Protein AF-A0A5B9W780-F1 (afdb_monomer_lite)

Radius of gyration: 33.97 Å; chains: 1; bounding box: 74×43×101 Å

Sequence (147 aa):
MIEPGDPLESELREFRPAATSPALRRGVADRLAIRRRRLRRVALAGGLAAAAGMIAAILVLAPRSGPVGGRIPGVAGPDGSAPAPAPDGDAMPSLRAYRRALARSAGDLDALLARHAGLGLGRGRDIVRVRDLRRPVGDGQILPGEP

pLDDT: mean 71.7, std 17.88, range [36.16, 96.75]

Foldseek 3Di:
DDPPDDPVVVVVVVVDDPDDDPVVVVVVVVVVVVVVVVVVVVCVVVVVVVVVVVVVVCVVPPPCPDPPDDDDDDDDDDDDCDDDPPPPPPDDDPPVRLVVQVVVHPVSNVVVVVVVVVVPVPDDPPPPPPPDPPDDDDDDDDDDDDD

Structure (mmCIF, N/CA/C/O backbone):
data_AF-A0A5B9W780-F1
#
_entry.id   AF-A0A5B9W780-F1
#
loop_
_atom_site.group_PDB
_atom_site.id
_atom_site.type_symbol
_atom_site.label_atom_id
_atom_site.label_alt_id
_atom_site.label_comp_id
_atom_site.label_asym_id
_atom_site.label_entity_id
_atom_site.label_seq_id
_atom_site.pdbx_PDB_ins_code
_atom_site.Cartn_x
_atom_site.Cartn_y
_atom_site.Cartn_z
_atom_site.occupancy
_atom_site.B_iso_or_equiv
_atom_site.auth_seq_id
_atom_site.auth_comp_id
_atom_site.auth_asym_id
_atom_site.auth_atom_id
_atom_site.pdbx_PDB_model_num
ATOM 1 N N . MET A 1 1 ? -48.323 -2.167 13.128 1.00 41.06 1 MET A N 1
ATOM 2 C CA . MET A 1 1 ? -48.024 -3.371 13.928 1.00 41.06 1 MET A CA 1
ATOM 3 C C . MET A 1 1 ? -46.582 -3.256 14.365 1.00 41.06 1 MET A C 1
ATOM 5 O O . MET A 1 1 ? -45.720 -3.182 13.506 1.00 41.06 1 MET A O 1
ATOM 9 N N . ILE A 1 2 ? -46.356 -3.090 15.664 1.00 54.84 2 ILE A N 1
ATOM 10 C CA . ILE A 1 2 ? -45.027 -3.000 16.274 1.00 54.84 2 ILE A CA 1
ATOM 11 C C . ILE A 1 2 ? -44.692 -4.435 16.676 1.00 54.84 2 ILE A C 1
ATOM 13 O O . ILE A 1 2 ? -45.435 -5.016 17.465 1.00 54.84 2 ILE A O 1
ATOM 17 N N . GLU A 1 3 ? -43.672 -5.035 16.065 1.00 69.06 3 GLU A N 1
ATOM 18 C CA . GLU A 1 3 ? -43.200 -6.361 16.467 1.00 69.06 3 GLU A CA 1
ATOM 19 C C . GLU A 1 3 ? -42.729 -6.296 17.929 1.00 69.06 3 GLU A C 1
ATOM 21 O O . GLU A 1 3 ? -42.008 -5.359 18.292 1.00 69.06 3 GLU A O 1
ATOM 26 N N . PRO A 1 4 ? -43.167 -7.227 18.797 1.00 70.88 4 PRO A N 1
ATOM 27 C CA . PRO A 1 4 ? -42.641 -7.317 20.150 1.00 70.88 4 PRO A CA 1
ATOM 28 C C . PRO A 1 4 ? -41.137 -7.579 20.041 1.00 70.88 4 PRO A C 1
ATOM 30 O O . PRO A 1 4 ? -40.728 -8.563 19.431 1.00 70.88 4 PRO A O 1
ATOM 33 N N . GLY A 1 5 ? -40.341 -6.637 20.554 1.00 72.19 5 GLY A N 1
ATOM 34 C CA . GLY A 1 5 ? -38.892 -6.616 20.378 1.00 72.19 5 GLY A CA 1
ATOM 35 C C . GLY A 1 5 ? -38.253 -7.946 20.758 1.00 72.19 5 GLY A C 1
ATOM 36 O O . GLY A 1 5 ? -38.552 -8.499 21.817 1.00 72.19 5 GLY A O 1
ATOM 37 N N . ASP A 1 6 ? -37.394 -8.440 19.870 1.00 88.06 6 ASP A N 1
ATOM 38 C CA . ASP A 1 6 ? -36.629 -9.666 20.059 1.00 88.06 6 ASP A CA 1
ATOM 39 C C . ASP A 1 6 ? -35.833 -9.566 21.379 1.00 88.06 6 ASP A C 1
ATOM 41 O O . ASP A 1 6 ? -35.063 -8.611 21.548 1.00 88.06 6 ASP A O 1
ATOM 45 N N . PRO A 1 7 ? -36.012 -10.500 22.336 1.00 86.12 7 PRO A N 1
ATOM 46 C CA . PRO A 1 7 ? -35.281 -10.486 23.606 1.00 86.12 7 PRO A CA 1
ATOM 47 C C . PRO A 1 7 ? -33.760 -10.471 23.400 1.00 86.12 7 PRO A C 1
ATOM 49 O O . PRO A 1 7 ? -33.026 -9.858 24.182 1.00 86.12 7 PRO A O 1
ATOM 52 N N . LEU A 1 8 ? -33.283 -11.046 22.294 1.00 83.62 8 LEU A N 1
ATOM 53 C CA . LEU A 1 8 ? -31.873 -11.024 21.924 1.00 83.62 8 LEU A CA 1
ATOM 54 C C . LEU A 1 8 ? -31.375 -9.597 21.642 1.00 83.62 8 LEU A C 1
ATOM 56 O O . LEU A 1 8 ? -30.237 -9.239 21.945 1.00 83.62 8 LEU A O 1
ATOM 60 N N . GLU A 1 9 ? -32.234 -8.746 21.084 1.00 86.62 9 GLU A N 1
ATOM 61 C CA . GLU A 1 9 ? -31.890 -7.370 20.743 1.00 86.62 9 GLU A CA 1
ATOM 62 C C . GLU A 1 9 ? -31.756 -6.487 21.993 1.00 86.62 9 GLU A C 1
ATOM 64 O O . GLU A 1 9 ? -30.958 -5.546 21.997 1.00 86.62 9 GLU A O 1
ATOM 69 N N . SER A 1 10 ? -32.488 -6.793 23.073 1.00 87.19 10 SER A N 1
ATOM 70 C CA . SER A 1 10 ? -32.308 -6.114 24.362 1.00 87.19 10 SER A CA 1
ATOM 71 C C . SER A 1 10 ? -30.990 -6.476 25.036 1.00 87.19 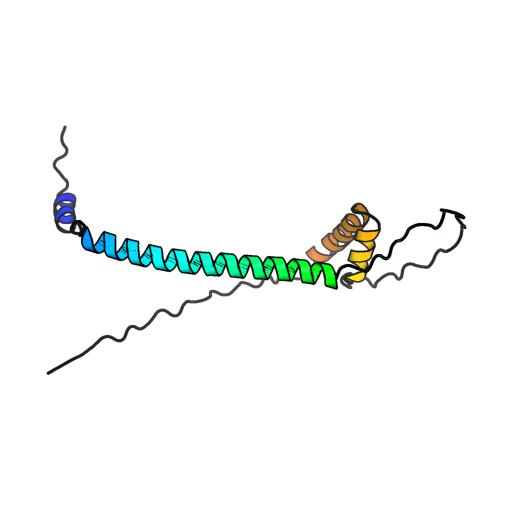10 SER A C 1
ATOM 73 O O . SER A 1 10 ? -30.288 -5.570 25.484 1.00 87.19 10 SER A O 1
ATOM 75 N N . GLU A 1 11 ? -30.603 -7.753 25.026 1.00 89.31 11 GLU A N 1
ATOM 76 C CA . GLU A 1 11 ? -29.330 -8.200 25.604 1.00 89.31 11 GLU A CA 1
ATOM 77 C C . GLU A 1 11 ? -28.136 -7.607 24.838 1.00 89.31 11 GLU A C 1
ATOM 79 O O . GLU A 1 11 ? -27.183 -7.098 25.427 1.00 89.31 11 GLU A O 1
ATOM 84 N N . LEU A 1 12 ? -28.205 -7.553 23.504 1.00 89.56 12 LEU A N 1
ATOM 85 C CA . LEU A 1 12 ? -27.137 -6.977 22.676 1.00 89.56 12 LEU A CA 1
ATOM 86 C C . LEU A 1 12 ? -26.966 -5.461 22.854 1.00 89.56 12 LEU A C 1
ATOM 88 O O . LEU A 1 12 ? -25.875 -4.931 22.618 1.00 89.56 12 LEU A O 1
ATOM 92 N N . ARG A 1 13 ? -28.013 -4.742 23.274 1.00 86.62 13 ARG A N 1
ATOM 93 C CA . ARG A 1 13 ? -27.916 -3.302 23.562 1.00 86.62 13 ARG A CA 1
ATOM 94 C C . ARG A 1 13 ? -27.102 -3.018 24.820 1.00 86.62 13 ARG A C 1
ATOM 96 O O . ARG A 1 13 ? -26.476 -1.960 24.872 1.00 86.62 13 ARG A O 1
ATOM 103 N N . GLU A 1 14 ? -27.045 -3.945 25.773 1.00 90.94 14 GLU A N 1
ATOM 104 C CA . GLU A 1 14 ? -26.207 -3.811 26.971 1.00 90.94 14 GLU A CA 1
ATOM 105 C C . GLU A 1 14 ? -24.715 -3.925 26.642 1.00 90.94 14 GLU A C 1
ATOM 107 O O . GLU A 1 14 ? -23.889 -3.232 27.232 1.00 90.94 14 GLU A O 1
ATOM 112 N N . PHE A 1 15 ? -24.364 -4.709 25.620 1.00 91.19 15 PHE A N 1
ATOM 113 C CA . PHE A 1 15 ? -22.983 -4.857 25.149 1.00 91.19 15 PHE A CA 1
ATOM 114 C C . PHE A 1 15 ? -22.540 -3.772 24.168 1.00 91.19 15 PHE A C 1
ATOM 116 O O . PHE A 1 15 ? -21.457 -3.867 23.577 1.00 91.19 15 PHE A O 1
ATOM 123 N N . ARG A 1 16 ? -23.346 -2.726 23.957 1.00 90.31 16 ARG A N 1
ATOM 124 C CA . ARG A 1 16 ? -22.975 -1.675 23.014 1.00 90.31 16 ARG A CA 1
ATOM 125 C C . ARG A 1 16 ? -21.756 -0.926 23.566 1.00 90.31 16 ARG A C 1
ATOM 127 O O . ARG A 1 16 ? -21.828 -0.365 24.660 1.00 90.31 16 ARG A O 1
ATOM 134 N N . PRO A 1 17 ? -20.632 -0.886 22.833 1.00 89.38 17 PRO A N 1
ATOM 135 C CA . PRO A 1 17 ? -19.438 -0.211 23.312 1.00 89.38 17 PRO A CA 1
ATOM 136 C C . PRO A 1 17 ? -19.750 1.258 23.601 1.00 89.38 17 PRO A C 1
ATOM 138 O O . PRO A 1 17 ? -20.404 1.938 22.804 1.00 89.38 17 PRO A O 1
ATOM 141 N N . ALA A 1 18 ? -19.276 1.739 24.752 1.00 89.62 18 ALA A N 1
ATOM 142 C CA . ALA A 1 18 ? -19.477 3.117 25.171 1.00 89.62 18 ALA A CA 1
ATOM 143 C C . ALA A 1 18 ? -18.981 4.094 24.094 1.00 89.62 18 ALA A C 1
ATOM 145 O O . ALA A 1 18 ? -17.961 3.865 23.432 1.00 89.62 18 ALA A O 1
ATOM 146 N N . ALA A 1 19 ? -19.701 5.207 23.930 1.00 89.25 19 ALA A N 1
ATOM 147 C CA . ALA A 1 19 ? -19.307 6.254 22.999 1.00 89.25 19 ALA A CA 1
ATOM 148 C C . ALA A 1 19 ? -17.868 6.705 23.296 1.00 89.25 19 ALA A C 1
ATOM 150 O O . ALA A 1 19 ? -17.511 7.038 24.427 1.00 89.25 19 ALA A O 1
ATOM 151 N N . THR A 1 20 ? -17.018 6.692 22.270 1.00 92.69 20 THR A N 1
ATOM 152 C CA . THR A 1 20 ? -15.590 6.967 22.429 1.00 92.69 20 THR A CA 1
ATOM 153 C C . THR A 1 20 ? -15.369 8.415 22.864 1.00 92.69 20 THR A C 1
ATOM 155 O O . THR A 1 20 ? -15.917 9.337 22.254 1.00 92.69 20 THR A O 1
ATOM 158 N N . SER A 1 21 ? -14.533 8.637 23.883 1.00 96.38 21 SER A N 1
ATOM 159 C CA . SER A 1 21 ? -14.317 9.983 24.418 1.00 96.38 21 SER A CA 1
ATOM 160 C C . SER A 1 21 ? -13.720 10.934 23.361 1.00 96.38 21 SER A C 1
ATOM 162 O O . SER A 1 21 ? -12.870 10.534 22.551 1.00 96.38 21 SER A O 1
ATOM 164 N N . PRO A 1 22 ? -14.121 12.220 23.349 1.00 94.75 22 PRO A N 1
ATOM 165 C CA . PRO A 1 22 ? -13.611 13.187 22.378 1.00 94.75 22 PRO A CA 1
ATOM 166 C C . PRO A 1 22 ? -12.098 13.406 22.514 1.00 94.75 22 PRO A C 1
ATOM 168 O O . PRO A 1 22 ? -11.422 13.652 21.515 1.00 94.75 22 PRO A O 1
ATOM 171 N N . ALA A 1 23 ? -11.548 13.265 23.723 1.00 94.38 23 ALA A N 1
ATOM 172 C CA . ALA A 1 23 ? -10.112 13.350 23.972 1.00 94.38 23 ALA A CA 1
ATOM 173 C C . ALA A 1 23 ? -9.338 12.214 23.280 1.00 94.38 23 ALA A C 1
ATOM 175 O O . ALA A 1 23 ? -8.330 12.474 22.621 1.00 94.38 23 ALA A O 1
ATOM 176 N N . LEU A 1 24 ? -9.842 10.975 23.347 1.00 95.38 24 LEU A N 1
ATOM 177 C CA . LEU A 1 24 ? -9.221 9.831 22.676 1.00 95.38 24 LEU A CA 1
ATOM 178 C C . LEU A 1 24 ? -9.243 10.009 21.154 1.00 95.38 24 LEU A C 1
ATOM 180 O O . LEU A 1 24 ? -8.230 9.799 20.485 1.00 95.38 24 LEU A O 1
ATOM 184 N N . ARG A 1 25 ? -10.374 10.470 20.604 1.00 96.00 25 ARG A N 1
ATOM 185 C CA . ARG A 1 25 ? -10.500 10.759 19.168 1.00 96.00 25 ARG A CA 1
ATOM 186 C C . ARG A 1 25 ? -9.475 11.793 18.700 1.00 96.00 25 ARG A C 1
ATOM 188 O O . ARG A 1 25 ? -8.845 11.578 17.667 1.00 96.00 25 ARG A O 1
ATOM 195 N N . ARG A 1 26 ? -9.278 12.878 19.460 1.00 96.12 26 ARG A N 1
ATOM 196 C CA . ARG A 1 26 ? -8.259 13.901 19.156 1.00 96.12 26 ARG A CA 1
ATOM 197 C C . ARG A 1 26 ? -6.847 13.321 19.220 1.00 96.12 26 ARG A C 1
ATOM 199 O O . ARG A 1 26 ? -6.099 13.464 18.261 1.00 96.12 26 ARG A O 1
ATOM 206 N N . GLY A 1 27 ? -6.522 12.565 20.269 1.00 96.69 27 GLY A N 1
ATOM 207 C CA . GLY A 1 27 ? -5.204 11.938 20.404 1.00 96.69 27 GLY A CA 1
ATOM 208 C C . GLY A 1 27 ? -4.869 10.969 19.263 1.00 96.69 27 GLY A C 1
ATOM 209 O O . GLY A 1 27 ? -3.744 10.959 18.760 1.00 96.69 27 GLY A O 1
ATOM 210 N N . VAL A 1 28 ? -5.843 10.177 18.802 1.00 96.75 28 VAL A N 1
ATOM 211 C CA . VAL A 1 28 ? -5.664 9.289 17.641 1.00 96.75 28 VAL A CA 1
ATOM 212 C C . VAL A 1 28 ? -5.492 10.094 16.352 1.00 96.75 28 VAL A C 1
ATOM 214 O O . VAL A 1 28 ? -4.600 9.784 15.558 1.00 96.75 28 VAL A O 1
ATOM 217 N N . ALA A 1 29 ? -6.295 11.141 16.149 1.00 96.06 29 ALA A N 1
ATOM 218 C CA . ALA A 1 29 ? -6.191 12.007 14.978 1.00 96.06 29 ALA A CA 1
ATOM 219 C C . ALA A 1 29 ? -4.809 12.675 14.880 1.00 96.06 29 ALA A C 1
ATOM 221 O O . ALA A 1 29 ? -4.189 12.639 13.814 1.00 96.06 29 ALA A O 1
ATOM 222 N N . ASP A 1 30 ? -4.279 13.188 15.992 1.00 96.69 30 ASP A N 1
ATOM 223 C CA . ASP A 1 30 ? -2.959 13.822 16.041 1.00 96.69 30 ASP A CA 1
AT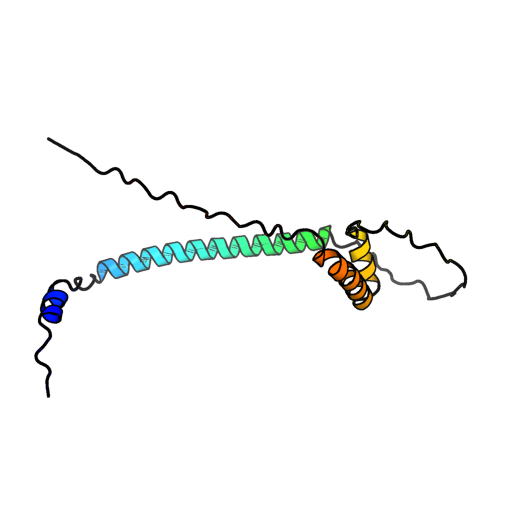OM 224 C C . ASP A 1 30 ? -1.835 12.828 15.727 1.00 96.69 30 ASP A C 1
ATOM 226 O O . ASP A 1 30 ? -0.951 13.100 14.905 1.00 96.69 30 ASP A O 1
ATOM 230 N N . ARG A 1 31 ? -1.902 11.618 16.299 1.00 94.12 31 ARG A N 1
ATOM 231 C CA . ARG A 1 31 ? -0.938 10.545 16.003 1.00 94.12 31 ARG A CA 1
ATOM 232 C C . ARG A 1 31 ? -0.963 10.155 14.523 1.00 94.12 31 ARG A C 1
ATOM 234 O O . ARG A 1 31 ? 0.094 10.004 13.901 1.00 94.12 31 ARG A O 1
ATOM 241 N N . LEU A 1 32 ? -2.151 10.031 13.931 1.00 95.25 32 LEU A N 1
ATOM 242 C CA . LEU A 1 32 ? -2.304 9.732 12.506 1.00 95.25 32 LEU A CA 1
ATOM 243 C C . LEU A 1 32 ? -1.796 10.875 11.620 1.00 95.25 32 LEU A C 1
ATOM 245 O O . LEU A 1 32 ? -1.155 10.611 10.601 1.00 95.25 32 LEU A O 1
ATOM 249 N N . ALA A 1 33 ? -2.010 12.132 12.011 1.00 94.06 33 ALA A N 1
ATOM 250 C CA . ALA A 1 33 ? -1.526 13.294 11.273 1.00 94.06 33 ALA A CA 1
ATOM 251 C C . ALA A 1 33 ? 0.010 13.318 11.191 1.00 94.06 33 ALA A C 1
ATOM 253 O O . ALA A 1 33 ? 0.568 13.517 10.106 1.00 94.06 33 ALA A O 1
ATOM 254 N N . ILE A 1 34 ? 0.704 13.044 12.301 1.00 94.06 34 ILE A N 1
ATOM 255 C CA . ILE A 1 34 ? 2.174 12.972 12.344 1.00 94.06 34 ILE A CA 1
ATOM 256 C C . ILE A 1 34 ? 2.688 11.834 11.455 1.00 94.06 34 ILE A C 1
ATOM 258 O O . ILE A 1 34 ? 3.579 12.046 10.624 1.00 94.06 34 ILE A O 1
ATOM 262 N N . ARG A 1 35 ? 2.100 10.635 11.567 1.00 92.38 35 ARG A N 1
ATOM 263 C CA . ARG A 1 35 ? 2.486 9.474 10.748 1.00 92.38 35 ARG A CA 1
ATOM 264 C C . ARG A 1 35 ? 2.270 9.741 9.259 1.00 92.38 35 ARG A C 1
ATOM 266 O O . ARG A 1 35 ? 3.163 9.479 8.455 1.00 92.38 35 ARG A O 1
ATOM 273 N N . ARG A 1 36 ? 1.130 10.327 8.887 1.00 93.69 36 ARG A N 1
ATOM 274 C CA . ARG A 1 36 ? 0.799 10.673 7.497 1.00 93.69 36 ARG A CA 1
ATOM 275 C C . ARG A 1 36 ? 1.771 11.697 6.915 1.00 93.69 36 ARG A C 1
ATOM 277 O O . ARG A 1 36 ? 2.172 11.557 5.762 1.00 93.69 36 ARG A O 1
ATOM 284 N N . ARG A 1 37 ? 2.196 12.698 7.696 1.00 91.44 37 ARG A N 1
ATOM 285 C CA . ARG A 1 37 ? 3.222 13.668 7.270 1.00 91.44 37 ARG A CA 1
ATOM 286 C C . ARG A 1 37 ? 4.569 12.994 7.000 1.00 91.44 37 ARG A C 1
ATOM 288 O O . ARG A 1 37 ? 5.188 13.296 5.984 1.00 91.44 37 ARG A O 1
ATOM 295 N N . ARG A 1 38 ? 5.002 12.062 7.857 1.00 92.38 38 ARG A N 1
ATOM 296 C CA . ARG A 1 38 ? 6.243 11.295 7.639 1.00 92.38 38 ARG A CA 1
ATOM 297 C C . ARG A 1 38 ? 6.159 10.428 6.385 1.00 92.38 38 ARG A C 1
ATOM 299 O O . ARG A 1 38 ? 7.041 10.520 5.540 1.00 92.38 38 ARG A O 1
ATOM 306 N N . LEU A 1 39 ? 5.073 9.671 6.223 1.00 92.69 39 LEU A N 1
ATOM 307 C CA . LEU A 1 39 ? 4.855 8.835 5.037 1.00 92.69 39 LEU A CA 1
ATOM 308 C C . LEU A 1 39 ? 4.834 9.659 3.747 1.00 92.69 39 LEU A C 1
ATOM 310 O O . LEU A 1 39 ? 5.448 9.258 2.768 1.00 92.69 39 LEU A O 1
ATOM 314 N N . ARG A 1 40 ? 4.205 10.841 3.755 1.00 93.75 40 ARG A N 1
ATOM 315 C CA . ARG A 1 40 ? 4.238 11.765 2.611 1.00 93.75 40 ARG A CA 1
ATOM 316 C C . ARG A 1 40 ? 5.656 12.203 2.253 1.00 93.75 40 ARG A C 1
ATOM 318 O O . ARG A 1 40 ? 5.999 12.194 1.079 1.00 93.75 40 ARG A O 1
ATOM 325 N N . ARG A 1 41 ? 6.482 12.565 3.240 1.00 93.00 41 ARG A N 1
ATOM 326 C CA . ARG A 1 41 ? 7.883 12.949 2.993 1.00 93.00 41 ARG A CA 1
ATOM 327 C C . ARG A 1 41 ? 8.691 11.792 2.409 1.00 93.00 41 ARG A C 1
ATOM 329 O O . ARG A 1 41 ? 9.417 12.001 1.447 1.00 93.00 41 ARG A O 1
ATOM 336 N N . VAL A 1 42 ? 8.521 10.586 2.950 1.00 92.12 42 VAL A N 1
ATOM 337 C CA . VAL A 1 42 ? 9.191 9.380 2.440 1.00 92.12 42 VAL A CA 1
ATOM 338 C C . VAL A 1 42 ? 8.733 9.056 1.019 1.00 92.12 42 VAL A C 1
ATOM 340 O O . VAL A 1 42 ? 9.571 8.799 0.165 1.00 92.12 42 VAL A O 1
ATOM 343 N N . ALA A 1 43 ? 7.431 9.129 0.736 1.00 89.12 43 ALA A N 1
ATOM 344 C CA . ALA A 1 43 ? 6.894 8.888 -0.600 1.00 89.12 43 ALA A CA 1
ATOM 345 C C . ALA A 1 43 ? 7.412 9.908 -1.627 1.00 89.12 43 ALA A C 1
ATOM 347 O O . ALA A 1 43 ? 7.786 9.521 -2.729 1.00 89.12 43 ALA A O 1
ATOM 348 N N . LEU A 1 44 ? 7.489 11.193 -1.261 1.00 91.81 44 LEU A N 1
ATOM 349 C CA . LEU A 1 44 ? 8.048 12.233 -2.130 1.00 91.81 44 LEU A CA 1
ATOM 350 C C .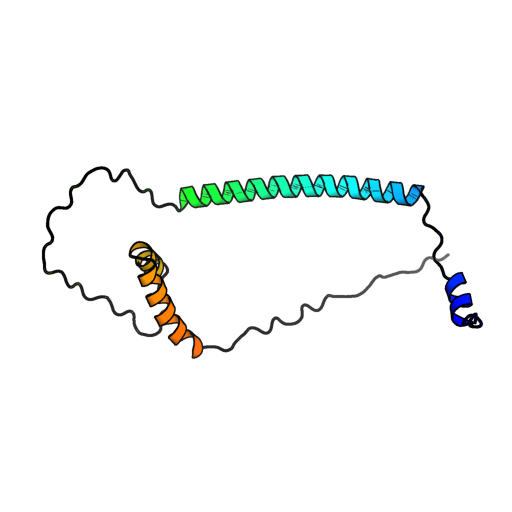 LEU A 1 44 ? 9.546 12.026 -2.379 1.00 91.81 44 LEU A C 1
ATOM 352 O O . LEU A 1 44 ? 9.985 12.101 -3.523 1.00 91.81 44 LEU A O 1
ATOM 356 N N . ALA A 1 45 ? 10.322 11.727 -1.334 1.00 90.75 45 ALA A N 1
ATOM 357 C CA . ALA A 1 45 ? 11.754 11.468 -1.461 1.00 90.75 45 ALA A CA 1
ATOM 358 C C . ALA A 1 45 ? 12.037 10.208 -2.297 1.00 90.75 45 ALA A C 1
ATOM 360 O O . ALA A 1 45 ? 12.875 10.236 -3.194 1.00 90.75 45 ALA A O 1
ATOM 361 N N . GLY A 1 46 ? 11.299 9.123 -2.047 1.00 89.19 46 GLY A N 1
ATOM 362 C CA . GLY A 1 46 ? 11.407 7.880 -2.809 1.00 89.19 46 GLY A CA 1
ATOM 363 C C . GLY A 1 46 ? 10.981 8.049 -4.267 1.00 89.19 46 GLY A C 1
ATOM 364 O O . GLY A 1 46 ? 11.668 7.564 -5.160 1.00 89.19 46 GLY A O 1
ATOM 365 N N . GLY A 1 47 ? 9.900 8.794 -4.521 1.00 89.88 47 GLY A N 1
ATOM 366 C CA . GLY A 1 47 ? 9.448 9.116 -5.875 1.00 89.88 47 GLY A CA 1
ATOM 367 C C . GLY A 1 47 ? 10.478 9.930 -6.661 1.00 89.88 47 GLY A C 1
ATOM 368 O O . GLY A 1 47 ? 10.771 9.598 -7.806 1.00 89.88 47 GLY A O 1
ATOM 369 N N . LEU A 1 48 ? 11.086 10.942 -6.033 1.00 89.19 48 LEU A N 1
ATOM 370 C CA . LEU A 1 48 ? 12.167 11.728 -6.637 1.00 89.19 48 LEU A CA 1
ATOM 371 C C . LEU A 1 48 ? 13.399 10.874 -6.947 1.00 89.19 48 LEU A C 1
ATOM 373 O O . LEU A 1 48 ? 13.939 10.967 -8.046 1.00 89.19 48 LEU A O 1
ATOM 377 N N . ALA A 1 49 ? 13.821 10.021 -6.011 1.00 87.12 49 ALA A N 1
ATOM 378 C CA . ALA A 1 49 ? 14.959 9.130 -6.217 1.00 87.12 49 ALA A CA 1
ATOM 379 C C . ALA A 1 49 ? 14.709 8.133 -7.360 1.00 87.12 49 ALA A C 1
ATOM 381 O O . ALA A 1 49 ? 15.591 7.918 -8.190 1.00 87.12 49 ALA A O 1
ATOM 382 N N . ALA A 1 50 ? 13.500 7.572 -7.449 1.00 85.50 50 ALA A N 1
ATOM 383 C CA . ALA A 1 50 ? 13.119 6.669 -8.531 1.00 85.50 50 ALA A CA 1
ATOM 384 C C . ALA A 1 50 ? 13.097 7.379 -9.894 1.00 85.50 50 ALA A C 1
ATOM 386 O O . ALA A 1 50 ? 13.642 6.855 -10.863 1.00 85.50 50 ALA A O 1
ATOM 387 N N . ALA A 1 51 ? 12.529 8.587 -9.966 1.00 86.06 51 ALA A N 1
ATOM 388 C CA . ALA A 1 51 ? 12.507 9.382 -11.193 1.00 86.06 51 ALA A CA 1
ATOM 389 C C . ALA A 1 51 ? 13.925 9.766 -11.647 1.00 86.06 51 ALA A C 1
ATOM 391 O O . ALA A 1 51 ? 14.275 9.576 -12.811 1.00 86.06 51 ALA A O 1
ATOM 392 N N . ALA A 1 52 ? 14.770 10.238 -10.725 1.00 87.56 52 ALA A N 1
ATOM 393 C CA . ALA A 1 52 ? 16.163 10.568 -11.017 1.00 87.56 52 ALA A CA 1
ATOM 394 C C . ALA A 1 52 ? 16.961 9.334 -11.468 1.00 87.56 52 ALA A C 1
ATOM 396 O O . ALA A 1 52 ? 17.695 9.403 -12.452 1.00 87.56 52 ALA A O 1
ATOM 397 N N . GLY A 1 53 ? 16.774 8.192 -10.800 1.00 87.25 53 GLY A N 1
ATOM 398 C CA . GLY A 1 53 ? 17.392 6.923 -11.182 1.00 87.25 53 GLY A CA 1
ATOM 399 C C . GLY A 1 53 ? 16.956 6.452 -12.569 1.00 87.25 53 GLY A C 1
ATOM 400 O O . GLY A 1 53 ? 17.793 6.015 -13.354 1.00 87.25 53 GLY A O 1
ATOM 401 N N . MET A 1 54 ? 15.674 6.603 -12.910 1.00 88.81 54 MET A N 1
ATOM 402 C CA . MET A 1 54 ? 15.156 6.270 -14.238 1.00 88.81 54 MET A CA 1
ATOM 403 C C . MET A 1 54 ? 15.764 7.167 -15.323 1.00 88.81 54 MET A C 1
ATOM 405 O O . MET A 1 54 ? 16.210 6.659 -16.348 1.00 88.81 54 MET A O 1
ATOM 409 N N . ILE A 1 55 ? 15.846 8.481 -15.091 1.00 88.94 55 ILE A N 1
ATOM 410 C CA . ILE A 1 55 ? 16.476 9.424 -16.029 1.00 88.94 55 ILE A CA 1
ATOM 411 C C . ILE A 1 55 ? 17.960 9.086 -16.212 1.00 88.94 55 ILE A C 1
ATOM 413 O O . ILE A 1 55 ? 18.434 9.004 -17.343 1.00 88.94 55 ILE A O 1
ATOM 417 N N . ALA A 1 56 ? 18.689 8.832 -15.123 1.00 86.38 56 ALA A N 1
ATOM 418 C CA . ALA A 1 56 ? 20.093 8.437 -15.186 1.00 86.38 56 ALA A CA 1
ATOM 419 C C . ALA A 1 56 ? 20.278 7.115 -15.948 1.00 86.38 56 ALA A C 1
ATOM 421 O O . ALA A 1 56 ? 21.159 7.015 -16.800 1.00 86.38 56 ALA A O 1
ATOM 422 N N . ALA A 1 57 ? 19.416 6.124 -15.708 1.00 84.44 57 ALA A N 1
ATOM 423 C CA . ALA A 1 57 ? 19.440 4.856 -16.428 1.00 84.44 57 ALA A CA 1
ATOM 424 C C . ALA A 1 57 ? 19.188 5.051 -17.928 1.00 84.44 57 ALA A C 1
ATOM 426 O O . ALA A 1 57 ? 19.912 4.477 -18.738 1.00 84.44 57 ALA A O 1
ATOM 427 N N . ILE A 1 58 ? 18.225 5.898 -18.308 1.00 85.25 58 ILE A N 1
ATOM 428 C CA . ILE A 1 58 ? 17.964 6.242 -19.712 1.00 85.25 58 ILE A CA 1
ATOM 429 C C . ILE A 1 58 ? 19.191 6.915 -20.331 1.00 85.25 58 ILE A C 1
ATOM 431 O O . ILE A 1 58 ? 19.605 6.511 -21.409 1.00 85.25 58 ILE A O 1
ATOM 435 N N . LEU A 1 59 ? 19.816 7.883 -19.659 1.00 85.38 59 LEU A N 1
ATOM 436 C CA . LEU A 1 59 ? 20.993 8.581 -20.189 1.00 85.38 59 LEU A CA 1
ATOM 437 C C . LEU A 1 59 ? 22.220 7.669 -20.342 1.00 85.38 59 LEU A C 1
ATOM 439 O O . LEU A 1 59 ? 23.003 7.858 -21.271 1.00 85.38 59 LEU A O 1
ATOM 443 N N . VAL A 1 60 ? 22.392 6.680 -19.460 1.00 83.69 60 VAL A N 1
ATOM 444 C CA . VAL A 1 60 ? 23.512 5.726 -19.521 1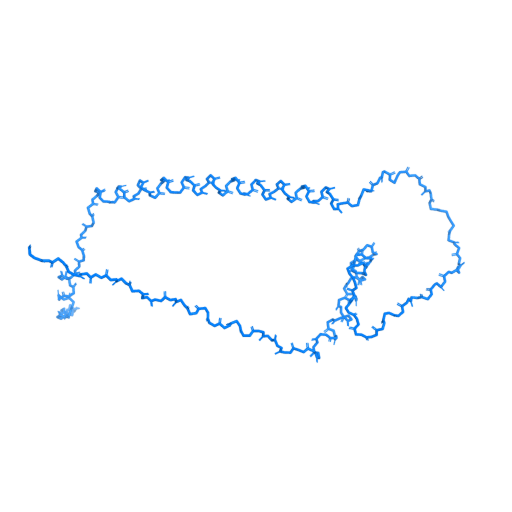.00 83.69 60 VAL A CA 1
ATOM 445 C C . VAL A 1 60 ? 23.266 4.618 -20.551 1.00 83.69 60 VAL A C 1
ATOM 447 O O . VAL A 1 60 ? 24.202 4.217 -21.241 1.00 83.69 60 VAL A O 1
ATOM 450 N N . LEU A 1 61 ? 22.033 4.112 -20.677 1.00 77.12 61 LEU A N 1
ATOM 451 C CA . LEU A 1 61 ? 21.693 3.038 -21.624 1.00 77.12 61 LEU A CA 1
ATOM 452 C C . LEU A 1 61 ? 21.288 3.540 -23.013 1.00 77.12 61 LEU A C 1
ATOM 454 O O . LEU A 1 61 ? 21.239 2.730 -23.946 1.00 77.12 61 LEU A O 1
ATOM 458 N N . ALA A 1 62 ? 20.982 4.829 -23.170 1.00 73.44 62 ALA A N 1
ATOM 459 C CA . ALA A 1 62 ? 20.693 5.397 -24.474 1.00 73.44 62 ALA A CA 1
ATOM 460 C C . ALA A 1 62 ? 21.948 5.272 -25.351 1.00 73.44 62 ALA A C 1
ATOM 462 O O . ALA A 1 62 ? 23.014 5.777 -24.984 1.00 73.44 62 ALA A O 1
ATOM 463 N N . PRO A 1 63 ? 21.862 4.601 -26.515 1.00 62.88 63 PRO A N 1
ATOM 464 C CA . PRO A 1 63 ? 22.958 4.607 -27.465 1.00 62.88 63 PRO A CA 1
ATOM 465 C C . PRO A 1 63 ? 23.228 6.065 -27.827 1.00 62.88 63 PRO A C 1
ATOM 467 O O . PRO A 1 63 ? 22.310 6.768 -28.256 1.00 62.88 63 PRO A O 1
ATOM 470 N N . ARG A 1 64 ? 24.474 6.517 -27.615 1.00 61.22 64 ARG A N 1
ATOM 471 C CA . ARG A 1 64 ? 24.963 7.836 -28.035 1.00 61.22 64 ARG A CA 1
ATOM 472 C C . ARG A 1 64 ? 24.784 7.953 -29.543 1.00 61.22 64 ARG A C 1
ATOM 474 O O . ARG A 1 64 ? 25.675 7.633 -30.322 1.00 61.22 64 ARG A O 1
ATOM 481 N N . SER A 1 65 ? 23.596 8.368 -29.941 1.00 52.31 65 SER A N 1
ATOM 482 C CA . SER A 1 65 ? 23.271 8.697 -31.311 1.00 52.31 65 SER A CA 1
ATOM 483 C C . SER A 1 65 ? 23.885 10.071 -31.506 1.00 52.31 65 SER A C 1
ATOM 485 O O . SER A 1 65 ? 23.290 11.085 -31.149 1.00 52.31 65 SER A O 1
ATOM 487 N N . GLY A 1 66 ? 25.150 10.087 -31.930 1.00 52.41 66 GLY A N 1
ATOM 488 C CA . GLY A 1 66 ? 25.799 11.311 -32.378 1.00 52.41 66 GLY A CA 1
ATOM 489 C C . GLY A 1 66 ? 24.956 11.983 -33.469 1.00 52.41 66 GLY A C 1
ATOM 490 O O . GLY A 1 66 ? 24.088 11.332 -34.057 1.00 52.41 66 GLY A O 1
ATOM 491 N N . PRO A 1 67 ? 25.177 13.275 -33.745 1.00 47.38 67 PRO A N 1
ATOM 492 C CA . PRO A 1 67 ? 24.426 13.990 -34.765 1.00 47.38 67 PRO A CA 1
ATOM 493 C C . PRO A 1 67 ? 24.666 13.337 -36.132 1.00 47.38 67 PRO A C 1
ATOM 495 O O . PRO A 1 67 ? 25.679 13.577 -36.785 1.00 47.38 67 PRO A O 1
ATOM 498 N N . VAL A 1 68 ? 23.732 12.493 -36.576 1.00 52.62 68 VAL A N 1
ATOM 499 C CA . VAL A 1 68 ? 23.672 11.996 -37.954 1.00 52.62 68 VAL A CA 1
ATOM 500 C C . VAL A 1 68 ? 23.020 13.093 -38.787 1.00 52.62 68 VAL A C 1
ATOM 502 O O . VAL A 1 68 ? 21.846 13.040 -39.138 1.00 52.62 68 VAL A O 1
ATOM 505 N N . GLY A 1 69 ? 23.794 14.145 -39.034 1.00 47.25 69 GLY A N 1
ATOM 506 C CA . GLY A 1 69 ? 23.462 15.225 -39.949 1.00 47.25 69 GLY A CA 1
ATOM 507 C C . GLY A 1 69 ? 24.412 15.185 -41.136 1.00 47.25 69 GLY A C 1
ATOM 508 O O . GLY A 1 69 ? 25.466 15.807 -41.093 1.00 47.25 69 GLY A O 1
ATOM 509 N N . GLY A 1 70 ? 24.027 14.453 -42.183 1.00 49.09 70 GLY A N 1
ATOM 510 C CA . GLY A 1 70 ? 24.605 14.603 -43.519 1.00 49.09 70 GLY A CA 1
ATOM 511 C C . GLY A 1 70 ? 25.406 13.411 -44.037 1.00 49.09 70 GLY A C 1
ATOM 512 O O . GLY A 1 70 ? 26.630 13.452 -44.073 1.00 49.09 70 GLY A O 1
ATOM 513 N N . ARG A 1 71 ? 24.721 12.393 -44.566 1.00 38.16 71 ARG A N 1
ATOM 514 C CA . ARG A 1 71 ? 25.180 11.699 -45.778 1.00 38.16 71 ARG A CA 1
ATOM 515 C C . ARG A 1 71 ? 23.970 11.233 -46.588 1.00 38.16 71 ARG A C 1
ATOM 517 O O . ARG A 1 71 ? 23.060 10.595 -46.076 1.00 38.16 71 ARG A O 1
ATOM 524 N N . ILE A 1 72 ? 23.983 11.683 -47.832 1.00 43.12 72 ILE A N 1
ATOM 525 C CA . ILE A 1 72 ? 22.970 11.602 -48.885 1.00 43.12 72 ILE A CA 1
ATOM 526 C C . ILE A 1 72 ? 22.637 10.128 -49.206 1.00 43.12 72 ILE A C 1
ATOM 528 O O . ILE A 1 72 ? 23.556 9.306 -49.201 1.00 43.12 72 ILE A O 1
ATOM 532 N N . PRO A 1 73 ? 21.374 9.770 -49.515 1.00 51.22 73 PRO A N 1
ATOM 533 C CA . PRO A 1 73 ? 21.026 8.439 -50.002 1.00 51.22 73 PRO A CA 1
ATOM 534 C C . PRO A 1 73 ? 21.552 8.278 -51.433 1.00 51.22 73 PRO A C 1
ATOM 536 O O . PRO A 1 73 ? 20.984 8.806 -52.386 1.00 51.22 73 PRO A O 1
ATOM 539 N N . GLY A 1 74 ? 22.674 7.579 -51.578 1.00 43.59 74 GLY A N 1
ATOM 540 C CA . GLY A 1 74 ? 23.287 7.280 -52.865 1.00 43.59 74 GLY A CA 1
ATOM 541 C C . GLY A 1 74 ? 23.676 5.811 -52.944 1.00 43.59 74 GLY A C 1
ATOM 542 O O . GLY A 1 74 ? 24.482 5.350 -52.144 1.00 43.59 74 GLY A O 1
ATOM 543 N N . VAL A 1 75 ? 23.135 5.141 -53.964 1.00 38.72 75 VAL A N 1
ATOM 544 C CA . VAL A 1 75 ? 23.486 3.802 -54.467 1.00 38.72 75 VAL A CA 1
ATOM 545 C C . VAL A 1 75 ? 22.864 2.623 -53.708 1.00 38.72 75 VAL A C 1
ATOM 547 O O . VAL A 1 75 ? 23.423 2.061 -52.770 1.00 38.72 75 VAL A O 1
ATOM 550 N N . ALA A 1 76 ? 21.705 2.193 -54.216 1.00 48.56 76 ALA A N 1
ATOM 551 C CA . ALA A 1 76 ? 21.305 0.794 -54.184 1.00 48.56 76 ALA A CA 1
ATOM 552 C C . ALA A 1 76 ? 22.267 -0.003 -55.083 1.00 48.56 76 ALA A C 1
ATOM 554 O O . ALA A 1 76 ? 22.301 0.213 -56.294 1.00 48.56 76 ALA A O 1
ATOM 555 N N . GLY A 1 77 ? 23.062 -0.891 -54.491 1.00 36.16 77 GLY A N 1
ATOM 556 C CA . GLY A 1 77 ? 23.720 -1.984 -55.206 1.00 36.16 77 GLY A CA 1
ATOM 557 C C . GLY A 1 77 ? 22.914 -3.269 -54.992 1.00 36.16 77 GLY A C 1
ATOM 558 O O . GLY A 1 77 ? 22.503 -3.512 -53.852 1.00 36.16 77 GLY A O 1
ATOM 559 N N . PRO A 1 78 ? 22.640 -4.071 -56.035 1.00 59.78 78 PRO A N 1
ATOM 560 C CA . PRO A 1 78 ? 22.141 -5.423 -55.851 1.00 59.78 78 PRO A CA 1
ATOM 561 C C . PRO A 1 78 ? 23.303 -6.318 -55.390 1.00 59.78 78 PRO A C 1
ATOM 563 O O . PRO A 1 78 ? 24.464 -6.018 -55.647 1.00 59.78 78 PRO A O 1
ATOM 566 N N . ASP A 1 79 ? 22.962 -7.418 -54.731 1.00 48.06 79 ASP A N 1
ATOM 567 C CA . ASP A 1 79 ? 23.852 -8.507 -54.314 1.00 48.06 79 ASP A CA 1
ATOM 568 C C . ASP A 1 79 ? 24.617 -8.327 -52.998 1.00 48.06 79 ASP A C 1
ATOM 570 O O . ASP A 1 79 ? 25.677 -7.720 -52.873 1.00 48.06 79 ASP A O 1
ATOM 574 N N . GLY A 1 80 ? 24.050 -8.979 -51.987 1.00 38.59 80 GLY A N 1
ATOM 575 C CA . GLY A 1 80 ? 24.636 -9.165 -50.672 1.00 38.59 80 GLY A CA 1
ATOM 576 C C . GLY A 1 80 ? 23.757 -10.052 -49.803 1.00 38.59 80 GLY A C 1
ATOM 577 O O . GLY A 1 80 ? 23.497 -9.719 -48.649 1.00 38.59 80 GLY A O 1
ATOM 578 N N . SER A 1 81 ? 23.253 -11.152 -50.370 1.00 49.44 81 SER A N 1
ATOM 579 C CA . SER A 1 81 ? 22.602 -12.247 -49.650 1.00 49.44 81 SER A CA 1
ATOM 580 C C . SER A 1 81 ? 23.593 -12.872 -48.665 1.00 49.44 81 SER A C 1
ATOM 582 O O . SER A 1 81 ? 24.203 -13.900 -48.942 1.00 49.44 81 SER A O 1
ATOM 584 N N . ALA A 1 82 ? 23.795 -12.241 -47.511 1.00 45.84 82 ALA A N 1
ATOM 585 C CA . ALA A 1 82 ? 24.432 -12.897 -46.382 1.00 45.84 82 ALA A CA 1
ATOM 586 C C . ALA A 1 82 ? 23.413 -13.896 -45.808 1.00 45.84 82 ALA A C 1
ATOM 588 O O . ALA A 1 82 ? 22.296 -13.480 -45.476 1.00 45.84 82 ALA A O 1
ATOM 589 N N . PRO A 1 83 ? 23.743 -15.197 -45.704 1.00 47.25 83 PRO A N 1
ATOM 590 C CA . PRO A 1 83 ? 22.821 -16.171 -45.150 1.00 47.25 83 PRO A CA 1
ATOM 591 C C . PRO A 1 83 ? 22.513 -15.746 -43.716 1.00 47.25 83 PRO A C 1
ATOM 593 O O . PRO A 1 83 ? 23.417 -15.532 -42.904 1.00 47.25 83 PRO A O 1
ATOM 596 N N . ALA A 1 84 ? 21.227 -15.572 -43.411 1.00 55.78 84 ALA A N 1
ATOM 597 C CA . ALA A 1 84 ? 20.796 -15.480 -42.030 1.00 55.78 84 ALA A CA 1
ATOM 598 C C . ALA A 1 84 ? 21.368 -16.713 -41.312 1.00 55.78 84 ALA A C 1
ATOM 600 O O . ALA A 1 84 ? 21.126 -17.823 -41.792 1.00 55.78 84 ALA A O 1
ATOM 601 N N . PRO A 1 85 ? 22.134 -16.571 -40.214 1.00 46.22 85 PRO A N 1
ATOM 602 C CA . PRO A 1 85 ? 22.390 -17.730 -39.383 1.00 46.22 85 PRO A CA 1
ATOM 603 C C . PRO A 1 85 ? 21.010 -18.190 -38.933 1.00 46.22 85 PRO A C 1
ATOM 605 O O . PRO A 1 85 ? 20.320 -17.448 -38.233 1.00 46.22 85 PRO A O 1
ATOM 608 N N . ALA A 1 86 ? 20.569 -19.350 -39.416 1.00 51.00 86 ALA A N 1
ATOM 609 C CA . ALA A 1 86 ? 19.473 -20.057 -38.790 1.00 51.00 86 ALA A CA 1
ATOM 610 C C . ALA A 1 86 ? 19.918 -20.258 -37.336 1.00 51.00 86 ALA A C 1
ATOM 612 O O . ALA A 1 86 ? 20.924 -20.936 -37.123 1.00 51.00 86 ALA A O 1
ATOM 613 N N . PRO A 1 87 ? 19.288 -19.611 -36.339 1.00 51.38 87 PRO A N 1
ATOM 614 C CA . PRO A 1 87 ? 19.510 -20.056 -34.986 1.00 51.38 87 PRO A CA 1
ATOM 615 C C . PRO A 1 87 ? 18.826 -21.414 -34.905 1.00 51.38 87 PRO A C 1
ATOM 617 O O . PRO A 1 87 ? 17.642 -21.534 -35.234 1.00 51.38 87 PRO A O 1
ATOM 620 N N . ASP A 1 88 ? 19.615 -22.419 -34.549 1.00 47.22 88 ASP A N 1
ATOM 621 C CA . ASP A 1 88 ? 19.163 -23.766 -34.254 1.00 47.22 88 ASP A CA 1
ATOM 622 C C . ASP A 1 88 ? 17.810 -23.721 -33.538 1.00 47.22 88 ASP A C 1
ATOM 624 O O . ASP A 1 88 ? 17.617 -22.984 -32.559 1.00 47.22 88 ASP A O 1
ATOM 628 N N . GLY A 1 89 ? 16.851 -24.460 -34.101 1.00 50.66 89 GLY A N 1
ATOM 629 C CA . GLY A 1 89 ? 15.526 -24.615 -33.522 1.00 50.66 89 GLY A CA 1
ATOM 630 C C . GLY A 1 89 ? 15.660 -24.969 -32.044 1.00 50.66 89 GLY A C 1
ATOM 631 O O . GLY A 1 89 ? 16.403 -25.884 -31.708 1.00 50.66 89 GLY A O 1
ATOM 632 N N . ASP A 1 90 ? 14.962 -24.201 -31.206 1.00 53.97 90 ASP A N 1
ATOM 633 C CA . ASP A 1 90 ? 14.861 -24.272 -29.736 1.00 53.97 90 ASP A CA 1
ATOM 634 C C . ASP A 1 90 ? 15.652 -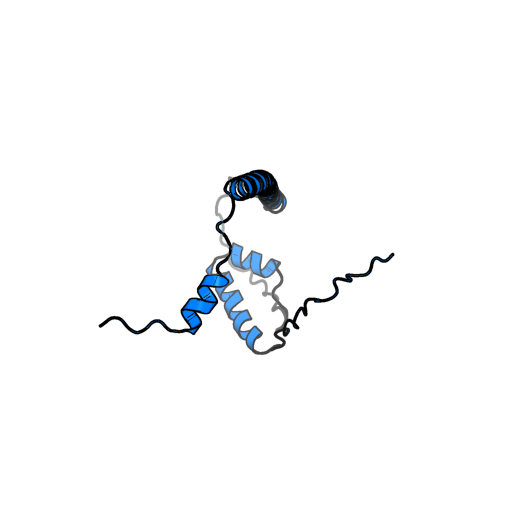23.248 -28.909 1.00 53.97 90 ASP A C 1
ATOM 636 O O . ASP A 1 90 ? 15.380 -23.118 -27.712 1.00 53.97 90 ASP A O 1
ATOM 640 N N . ALA A 1 91 ? 16.550 -22.445 -29.482 1.00 61.31 91 ALA A N 1
ATOM 641 C CA . ALA A 1 91 ? 17.213 -21.400 -28.696 1.00 61.31 91 ALA A CA 1
ATOM 642 C C . ALA A 1 91 ? 16.331 -20.144 -28.548 1.00 61.31 91 ALA A C 1
ATOM 644 O O . ALA A 1 91 ? 15.873 -19.563 -29.535 1.00 61.31 91 ALA A O 1
ATOM 645 N N . MET A 1 92 ? 16.114 -19.680 -27.306 1.00 58.47 92 MET A N 1
ATOM 646 C CA . MET A 1 92 ? 15.463 -18.387 -27.066 1.00 58.47 92 MET A CA 1
ATOM 647 C C . MET A 1 92 ? 16.211 -17.274 -27.822 1.00 58.47 92 MET A C 1
ATOM 649 O O . MET A 1 92 ? 17.442 -17.190 -27.739 1.00 58.47 92 MET A O 1
ATOM 653 N N . PRO A 1 93 ? 15.495 -16.381 -28.525 1.00 67.25 93 PRO A N 1
ATOM 654 C CA . PRO A 1 93 ? 16.118 -15.295 -29.263 1.00 67.25 93 PRO A CA 1
ATOM 655 C C . PRO A 1 93 ? 16.863 -14.392 -28.280 1.00 67.25 93 PRO A C 1
ATOM 657 O O . PRO A 1 93 ? 16.308 -13.909 -27.291 1.00 67.25 93 PRO A O 1
ATOM 660 N N . SER A 1 94 ? 18.149 -14.170 -28.553 1.00 75.81 94 SER A N 1
ATOM 661 C CA . SER A 1 94 ? 18.970 -13.283 -27.730 1.00 75.81 94 SER A CA 1
ATOM 662 C C . SER A 1 94 ? 18.372 -11.872 -27.685 1.00 75.81 94 SER A C 1
ATOM 664 O O . SER A 1 94 ? 17.738 -11.414 -28.637 1.00 75.81 94 SER A O 1
ATOM 666 N N . LEU A 1 95 ? 18.646 -11.119 -26.617 1.00 75.81 95 LEU A N 1
ATOM 667 C CA . LEU A 1 95 ? 18.205 -9.723 -26.485 1.00 75.81 95 LEU A CA 1
ATOM 668 C C . LEU A 1 95 ? 18.604 -8.856 -27.698 1.00 75.81 95 LEU A C 1
ATOM 670 O O . LEU A 1 95 ? 17.904 -7.913 -28.064 1.00 75.81 95 LEU A O 1
ATOM 674 N N . ARG A 1 96 ? 19.717 -9.193 -28.365 1.00 75.81 96 ARG A N 1
ATOM 675 C CA . ARG A 1 96 ? 20.163 -8.526 -29.596 1.00 75.81 96 ARG A CA 1
ATOM 676 C C . ARG A 1 96 ? 19.195 -8.737 -30.765 1.00 75.81 96 ARG A C 1
ATOM 678 O O . ARG A 1 96 ? 19.019 -7.814 -31.555 1.00 75.81 96 ARG A O 1
ATOM 685 N N . ALA A 1 97 ? 18.557 -9.903 -30.865 1.00 73.44 97 ALA A N 1
ATOM 686 C CA . ALA A 1 97 ? 17.580 -10.207 -31.909 1.00 73.44 97 ALA A CA 1
ATOM 687 C C . ALA A 1 97 ? 16.306 -9.364 -31.752 1.00 73.44 97 ALA A C 1
ATOM 689 O O . ALA A 1 97 ? 15.881 -8.726 -32.713 1.00 73.44 97 ALA A O 1
ATOM 690 N N . TYR A 1 98 ? 15.776 -9.250 -30.529 1.00 73.88 98 TYR A N 1
ATOM 691 C CA . TYR A 1 98 ? 14.631 -8.380 -30.240 1.00 73.88 98 TYR A CA 1
ATOM 692 C C . TYR A 1 98 ? 14.925 -6.908 -30.535 1.00 73.88 98 TYR A C 1
ATOM 694 O O . TYR A 1 98 ? 14.142 -6.245 -31.210 1.00 73.88 98 TYR A O 1
ATOM 702 N N . ARG A 1 99 ? 16.085 -6.399 -30.095 1.00 74.00 99 ARG A N 1
ATOM 703 C CA . ARG A 1 99 ? 16.485 -5.005 -30.365 1.00 74.00 99 ARG A CA 1
ATOM 704 C C . ARG A 1 99 ? 16.610 -4.727 -31.862 1.00 74.00 99 ARG A C 1
ATOM 706 O O . ARG A 1 99 ? 16.254 -3.643 -32.306 1.00 74.00 99 ARG A O 1
ATOM 713 N N . ARG A 1 100 ? 17.092 -5.701 -32.639 1.00 78.88 100 ARG A N 1
ATOM 714 C CA . ARG A 1 100 ? 17.203 -5.581 -34.096 1.00 78.88 100 ARG A CA 1
ATOM 715 C C . ARG A 1 100 ? 15.838 -5.600 -34.786 1.00 78.88 100 ARG A C 1
ATOM 717 O O . ARG A 1 100 ? 15.658 -4.827 -35.717 1.00 78.88 100 ARG A O 1
ATOM 724 N N . ALA A 1 101 ? 14.905 -6.442 -34.343 1.00 75.38 101 ALA A N 1
ATOM 725 C CA . ALA A 1 101 ? 13.541 -6.461 -34.875 1.00 75.38 101 ALA A CA 1
ATOM 726 C C . ALA A 1 101 ? 12.835 -5.123 -34.614 1.00 75.38 101 ALA A C 1
ATOM 728 O O . ALA A 1 101 ? 12.354 -4.485 -35.543 1.00 75.38 101 ALA A O 1
ATOM 729 N N . LEU A 1 102 ? 12.914 -4.636 -33.374 1.00 78.44 102 LEU A N 1
ATOM 730 C CA . LEU A 1 102 ? 12.315 -3.370 -32.951 1.00 78.44 102 LEU A CA 1
ATOM 731 C C . LEU A 1 102 ? 12.915 -2.154 -33.680 1.00 78.44 102 LEU A C 1
ATOM 733 O O . LEU A 1 102 ? 12.215 -1.183 -33.940 1.00 78.44 102 LEU A O 1
ATOM 737 N N . ALA A 1 103 ? 14.200 -2.219 -34.048 1.00 78.25 103 ALA A N 1
ATOM 738 C CA . ALA A 1 103 ? 14.864 -1.186 -34.841 1.00 78.25 103 ALA A CA 1
ATOM 739 C C . ALA A 1 103 ? 14.494 -1.208 -36.337 1.00 78.25 103 ALA A C 1
ATOM 741 O O . ALA A 1 103 ? 14.708 -0.204 -37.011 1.00 78.25 103 ALA A O 1
ATOM 742 N N . ARG A 1 104 ? 13.982 -2.327 -36.871 1.00 76.75 104 ARG A N 1
ATOM 743 C CA . ARG A 1 104 ? 13.531 -2.414 -38.270 1.00 76.75 104 ARG A CA 1
ATOM 744 C C . ARG A 1 104 ? 12.096 -1.941 -38.429 1.00 76.75 104 ARG A C 1
ATOM 746 O O . ARG A 1 104 ? 11.838 -1.079 -39.260 1.00 76.75 104 ARG A O 1
ATOM 753 N N . SER A 1 105 ? 11.171 -2.507 -37.658 1.00 80.31 105 SER A N 1
ATOM 754 C CA . SER A 1 105 ? 9.765 -2.103 -37.653 1.00 80.31 105 SER A CA 1
ATOM 755 C C . SER A 1 105 ? 9.022 -2.716 -36.463 1.00 80.31 105 SER A C 1
ATOM 757 O O . SER A 1 105 ? 9.448 -3.719 -35.890 1.00 80.31 105 SER A O 1
ATOM 759 N N . ALA A 1 106 ? 7.871 -2.140 -36.109 1.00 75.25 106 ALA A N 1
ATOM 760 C CA . ALA A 1 106 ? 6.980 -2.747 -35.120 1.00 75.25 106 ALA A CA 1
ATOM 761 C C . ALA A 1 106 ? 6.452 -4.122 -35.587 1.00 75.25 106 ALA A C 1
ATOM 763 O O . ALA A 1 106 ? 6.394 -5.056 -34.793 1.00 75.25 106 ALA A O 1
ATOM 764 N N . GLY A 1 107 ? 6.172 -4.282 -36.888 1.00 80.75 107 GLY A N 1
ATOM 765 C CA . GLY A 1 107 ? 5.671 -5.542 -37.451 1.00 80.75 107 GLY A CA 1
ATOM 766 C C . GLY A 1 107 ? 6.688 -6.690 -37.428 1.00 80.75 107 GLY A C 1
ATOM 767 O O . GLY A 1 107 ? 6.311 -7.846 -37.240 1.00 80.75 107 GLY A O 1
ATOM 768 N N . ASP A 1 108 ? 7.984 -6.392 -37.544 1.00 74.94 108 ASP A N 1
ATOM 769 C CA . ASP A 1 108 ? 9.051 -7.399 -37.449 1.00 74.94 108 ASP A CA 1
ATOM 770 C C . ASP A 1 108 ? 9.161 -7.985 -36.034 1.00 74.94 108 ASP A C 1
ATOM 772 O O . ASP A 1 108 ? 9.493 -9.162 -35.865 1.00 74.94 108 ASP A O 1
ATOM 776 N N . LEU A 1 109 ? 8.882 -7.173 -35.009 1.00 79.31 109 LEU A N 1
ATOM 777 C CA . LEU A 1 109 ? 8.828 -7.629 -33.622 1.00 79.31 109 LEU A CA 1
ATOM 778 C C . LEU A 1 109 ? 7.628 -8.552 -33.401 1.00 79.31 109 LEU A C 1
ATOM 780 O O . LEU A 1 109 ? 7.795 -9.623 -32.817 1.00 79.31 109 LEU A O 1
ATOM 784 N N . ASP A 1 110 ? 6.455 -8.170 -33.904 1.00 79.94 110 ASP A N 1
ATOM 785 C CA . ASP A 1 110 ? 5.237 -8.976 -33.794 1.00 79.94 110 ASP A CA 1
ATOM 786 C C . ASP A 1 110 ? 5.395 -10.329 -34.499 1.00 79.94 110 ASP A C 1
ATOM 788 O O . ASP A 1 110 ? 5.037 -11.368 -33.944 1.00 79.94 110 ASP A O 1
ATOM 792 N N . ALA A 1 111 ? 6.028 -10.355 -35.675 1.00 83.25 111 ALA A N 1
ATOM 793 C CA . ALA A 1 111 ? 6.340 -11.592 -36.387 1.00 83.25 111 ALA A CA 1
ATOM 794 C C . ALA A 1 111 ? 7.313 -12.496 -35.607 1.00 83.25 111 ALA A C 1
ATOM 796 O O . ALA A 1 111 ? 7.180 -13.724 -35.627 1.00 83.25 111 ALA A O 1
ATOM 797 N N . LEU A 1 112 ? 8.286 -11.908 -34.905 1.00 80.94 112 LEU A N 1
ATOM 798 C CA . LEU A 1 112 ? 9.228 -12.644 -34.062 1.00 80.94 112 LEU A CA 1
ATOM 799 C C . LEU A 1 112 ? 8.525 -13.208 -32.818 1.00 80.94 112 LEU A C 1
ATOM 801 O O . LEU A 1 112 ? 8.702 -14.381 -32.492 1.00 80.94 112 LEU A O 1
ATOM 805 N N . LEU A 1 113 ? 7.668 -12.419 -32.168 1.00 81.12 113 LEU A N 1
ATOM 806 C CA . LEU A 1 113 ? 6.865 -12.862 -31.027 1.00 81.12 113 LEU A CA 1
ATOM 807 C C . LEU A 1 113 ? 5.881 -13.970 -31.415 1.00 81.12 113 LEU A C 1
ATOM 809 O O . LEU A 1 113 ? 5.797 -14.970 -30.707 1.00 81.12 113 LEU A O 1
ATOM 813 N N . ALA A 1 114 ? 5.200 -13.855 -32.558 1.00 82.38 114 ALA A N 1
ATOM 814 C CA . ALA A 1 114 ? 4.277 -14.876 -33.055 1.00 82.38 114 ALA A CA 1
ATOM 815 C C . ALA A 1 114 ? 4.980 -16.222 -33.310 1.00 82.38 114 ALA A C 1
ATOM 817 O O . ALA A 1 114 ? 4.459 -17.276 -32.939 1.00 82.38 114 ALA A O 1
ATOM 818 N N . ARG A 1 115 ? 6.201 -16.197 -33.865 1.00 77.25 115 ARG A N 1
ATOM 819 C CA . ARG A 1 115 ? 7.024 -17.405 -34.064 1.00 77.25 115 ARG A CA 1
ATOM 820 C C . ARG A 1 115 ? 7.390 -18.089 -32.745 1.00 77.25 115 ARG A C 1
ATOM 822 O O . ARG A 1 115 ? 7.416 -19.314 -32.693 1.00 77.25 115 ARG A O 1
ATOM 829 N N . HIS A 1 116 ? 7.634 -17.328 -31.678 1.00 70.50 116 HIS A N 1
ATOM 830 C CA . HIS A 1 116 ? 7.983 -17.892 -30.369 1.00 70.50 116 HIS A CA 1
ATOM 831 C C . HIS A 1 116 ? 6.776 -18.244 -29.496 1.00 70.50 116 HIS A C 1
ATOM 833 O O . HIS A 1 116 ? 6.859 -19.183 -28.705 1.00 70.50 116 HIS A O 1
ATOM 839 N N . ALA A 1 117 ? 5.637 -17.577 -29.674 1.00 73.56 117 ALA A N 1
ATOM 840 C CA . ALA A 1 117 ? 4.388 -17.943 -29.014 1.00 73.56 117 ALA A CA 1
ATOM 841 C C . ALA A 1 117 ? 3.940 -19.365 -29.403 1.00 73.56 117 ALA A C 1
ATOM 843 O O . ALA A 1 117 ? 3.477 -20.116 -28.547 1.00 73.56 117 ALA A O 1
ATOM 844 N N . GLY A 1 118 ? 4.170 -19.770 -30.659 1.00 67.12 118 GLY A N 1
ATOM 845 C CA . GLY A 1 118 ? 3.936 -21.144 -31.117 1.00 67.12 118 GLY A CA 1
ATOM 846 C C . GLY A 1 118 ? 4.859 -22.193 -30.478 1.00 67.12 118 GLY A C 1
ATOM 847 O O . GLY A 1 118 ? 4.462 -23.345 -30.337 1.00 67.12 118 GLY A O 1
ATOM 848 N N . LEU A 1 119 ? 6.060 -21.799 -30.036 1.00 64.06 119 LEU A N 1
ATOM 849 C CA . LEU A 1 119 ? 7.047 -22.693 -29.411 1.00 64.06 119 LEU A CA 1
ATOM 850 C C . LEU A 1 119 ? 6.847 -22.846 -27.887 1.00 64.06 119 LEU A C 1
ATOM 852 O O . LEU A 1 119 ? 7.277 -23.839 -27.304 1.00 64.06 119 LEU A O 1
ATOM 856 N N . GLY A 1 120 ? 6.178 -21.891 -27.228 1.00 54.31 120 GLY A N 1
ATOM 857 C CA . GLY A 1 120 ? 5.985 -21.868 -25.770 1.00 54.31 120 GLY A CA 1
ATOM 858 C C . GLY A 1 120 ? 4.852 -22.752 -25.230 1.00 54.31 120 GLY A C 1
ATOM 859 O O . GLY A 1 120 ? 4.838 -23.063 -24.043 1.00 54.31 120 GLY A O 1
ATOM 860 N N . LEU A 1 121 ? 3.917 -23.202 -26.074 1.00 53.12 121 LEU A N 1
ATOM 861 C CA . LEU A 1 121 ? 2.781 -24.036 -25.642 1.00 53.12 121 LEU A CA 1
ATOM 862 C C . LEU A 1 121 ? 3.130 -25.527 -25.458 1.00 53.12 121 LEU A C 1
ATOM 864 O O . LEU A 1 121 ? 2.310 -26.278 -24.934 1.00 53.12 121 LEU A O 1
ATOM 868 N N . GLY A 1 122 ? 4.338 -25.954 -25.844 1.00 51.56 122 GLY A N 1
ATOM 869 C CA . GLY A 1 122 ? 4.793 -27.347 -25.732 1.00 51.56 122 GLY A CA 1
ATOM 870 C C . GLY A 1 122 ? 5.725 -27.659 -24.554 1.00 51.56 122 GLY A C 1
ATOM 871 O O . GLY A 1 122 ? 5.991 -28.830 -24.294 1.00 51.56 122 GLY A O 1
ATOM 872 N N . ARG A 1 123 ? 6.239 -26.657 -23.823 1.00 51.97 123 ARG A N 1
ATOM 873 C CA . ARG A 1 123 ? 7.287 -26.857 -22.803 1.00 51.97 123 ARG A CA 1
ATOM 874 C C . ARG A 1 123 ? 6.891 -26.220 -21.470 1.00 51.97 123 ARG A C 1
ATOM 876 O O . ARG A 1 123 ? 7.033 -25.022 -21.275 1.00 51.97 123 ARG A O 1
ATOM 883 N N . GLY A 1 124 ? 6.446 -27.059 -20.535 1.00 46.75 124 GLY A N 1
ATOM 884 C CA . GLY A 1 124 ? 6.548 -26.761 -19.105 1.00 46.75 124 GLY A 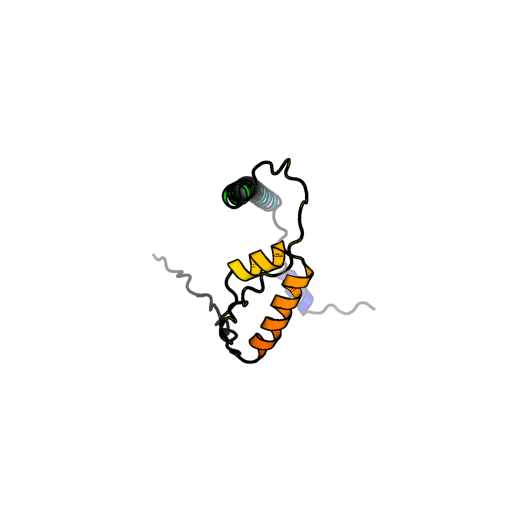CA 1
ATOM 885 C C . GLY A 1 124 ? 5.347 -26.053 -18.491 1.00 46.75 124 GLY A C 1
ATOM 886 O O . GLY A 1 124 ? 5.420 -24.899 -18.086 1.00 46.75 124 GLY A O 1
ATOM 887 N N . ARG A 1 125 ? 4.271 -26.815 -18.287 1.00 47.47 125 ARG A N 1
ATOM 888 C CA . ARG A 1 125 ? 3.210 -26.538 -17.307 1.00 47.47 125 ARG A CA 1
ATOM 889 C C . ARG A 1 125 ? 3.709 -26.646 -15.849 1.00 47.47 125 ARG A C 1
ATOM 891 O O . ARG A 1 125 ? 2.955 -27.073 -14.986 1.00 47.47 125 ARG A O 1
ATOM 898 N N . ASP A 1 126 ? 4.933 -26.215 -15.552 1.00 50.50 126 ASP A N 1
ATOM 899 C CA . ASP A 1 126 ? 5.407 -26.001 -14.180 1.00 50.50 126 ASP A CA 1
ATOM 900 C C . ASP A 1 126 ? 5.134 -24.552 -13.788 1.00 50.50 126 ASP A C 1
ATOM 902 O O . ASP A 1 126 ? 6.013 -23.728 -13.538 1.00 50.50 126 ASP A O 1
ATOM 906 N N . ILE A 1 127 ? 3.841 -24.236 -13.746 1.00 56.47 127 ILE A N 1
ATOM 907 C CA . ILE A 1 127 ? 3.357 -23.104 -12.972 1.00 56.47 127 ILE A CA 1
ATOM 908 C C . ILE A 1 127 ? 3.664 -23.477 -11.529 1.00 56.47 127 ILE A C 1
ATOM 910 O O . ILE A 1 127 ? 2.961 -24.281 -10.917 1.00 56.47 127 ILE A O 1
ATOM 914 N N . VAL A 1 128 ? 4.765 -22.926 -11.024 1.00 53.72 128 VAL A N 1
ATOM 915 C CA . VAL A 1 128 ? 5.145 -22.929 -9.617 1.00 53.72 128 VAL A CA 1
ATOM 916 C C . VAL A 1 128 ? 3.890 -22.613 -8.808 1.00 53.72 128 VAL A C 1
ATOM 918 O O . VAL A 1 128 ? 3.436 -21.470 -8.756 1.00 53.72 128 VAL A O 1
ATOM 921 N N . ARG A 1 129 ? 3.300 -23.649 -8.196 1.00 49.53 129 ARG A N 1
ATOM 922 C CA . ARG A 1 129 ? 2.353 -23.493 -7.095 1.00 49.53 129 ARG A CA 1
ATOM 923 C C . ARG A 1 129 ? 3.116 -22.717 -6.036 1.00 49.53 129 ARG A C 1
ATOM 925 O O . ARG A 1 129 ? 3.957 -23.286 -5.340 1.00 49.53 129 ARG A O 1
ATOM 932 N N . VAL A 1 130 ? 2.872 -21.411 -5.971 1.00 54.22 130 VAL A N 1
ATOM 933 C CA . VAL A 1 130 ? 3.345 -20.555 -4.889 1.00 54.22 130 VAL A CA 1
ATOM 934 C C . VAL A 1 130 ? 2.720 -21.115 -3.623 1.00 54.22 130 VAL A C 1
ATOM 936 O O . VAL A 1 130 ? 1.540 -20.935 -3.340 1.00 54.22 130 VAL A O 1
ATOM 939 N N . ARG A 1 131 ? 3.536 -21.923 -2.954 1.00 50.97 131 ARG A N 1
ATOM 940 C CA . ARG A 1 131 ? 3.266 -22.613 -1.707 1.00 50.97 131 ARG A CA 1
ATOM 941 C C . ARG A 1 131 ? 2.875 -21.568 -0.673 1.00 50.97 131 ARG A C 1
ATOM 943 O O . ARG A 1 131 ? 3.546 -20.544 -0.548 1.00 50.97 131 ARG A O 1
ATOM 950 N N . ASP A 1 132 ? 1.795 -21.858 0.036 1.00 54.19 132 ASP A N 1
ATOM 951 C CA . ASP A 1 132 ? 1.245 -21.065 1.122 1.00 54.19 132 ASP A CA 1
ATOM 952 C C . ASP A 1 132 ? 2.346 -20.506 2.029 1.00 54.19 132 ASP A C 1
ATOM 954 O O . ASP A 1 132 ? 3.020 -21.242 2.756 1.00 54.19 132 ASP A O 1
ATOM 958 N N . LEU A 1 133 ? 2.508 -19.181 2.014 1.00 58.53 133 LEU A N 1
ATOM 959 C CA . LEU A 1 133 ? 3.213 -18.449 3.061 1.00 58.53 133 LEU A CA 1
ATOM 960 C C . LEU A 1 133 ? 2.345 -18.500 4.321 1.00 58.53 133 LEU A C 1
ATOM 962 O O . LEU A 1 133 ? 1.612 -17.572 4.665 1.00 58.53 133 LEU A O 1
ATOM 966 N N . ARG A 1 134 ? 2.424 -19.651 4.988 1.00 49.41 134 ARG A N 1
ATOM 967 C CA . ARG A 1 134 ? 1.922 -19.917 6.328 1.00 49.41 134 ARG A CA 1
ATOM 968 C C . ARG A 1 134 ? 2.578 -18.912 7.275 1.00 49.41 134 ARG A C 1
ATOM 970 O O . ARG A 1 134 ? 3.751 -19.018 7.620 1.00 49.41 134 ARG A O 1
ATOM 977 N N . ARG A 1 135 ? 1.804 -17.898 7.646 1.00 53.19 135 ARG A N 1
ATOM 978 C CA . ARG A 1 135 ? 2.122 -16.904 8.672 1.00 53.19 135 ARG A CA 1
ATOM 979 C C . ARG A 1 135 ? 2.365 -17.641 10.001 1.00 53.19 135 ARG A C 1
ATOM 981 O O . ARG A 1 135 ? 1.467 -18.377 10.411 1.00 53.19 135 ARG A O 1
ATOM 988 N N . PRO A 1 136 ? 3.509 -17.476 10.687 1.00 55.75 136 PRO A N 1
ATOM 989 C CA . PRO A 1 136 ? 3.613 -17.916 12.069 1.00 55.75 136 PRO A CA 1
ATOM 990 C C . PRO A 1 136 ? 2.705 -17.020 12.920 1.00 55.75 136 PRO A C 1
ATOM 992 O O . PRO A 1 136 ? 2.918 -15.815 13.054 1.00 55.75 136 PRO A O 1
ATOM 995 N N . VAL A 1 137 ? 1.626 -17.631 13.397 1.00 58.53 137 VAL A N 1
ATOM 996 C CA . VAL A 1 137 ? 0.790 -17.179 14.506 1.00 58.53 137 VAL A CA 1
ATOM 997 C C . VAL A 1 137 ? 1.310 -17.901 15.746 1.00 58.53 137 VAL A C 1
ATOM 999 O O . VAL A 1 137 ? 1.510 -19.111 15.679 1.00 58.53 137 VAL A O 1
ATOM 1002 N N . GLY A 1 138 ? 1.492 -17.163 16.839 1.00 58.91 138 GLY A N 1
ATOM 1003 C CA . GLY A 1 138 ? 1.829 -17.696 18.163 1.00 58.91 138 GLY A CA 1
ATOM 1004 C C . GLY A 1 138 ? 3.259 -17.338 18.589 1.00 58.91 138 GLY A C 1
ATOM 1005 O O . GLY A 1 138 ? 4.179 -17.469 17.795 1.00 58.91 138 GLY A O 1
ATOM 1006 N N . ASP A 1 139 ? 3.545 -16.813 19.777 1.00 57.66 139 ASP A N 1
ATOM 1007 C CA . ASP A 1 139 ? 2.742 -16.798 20.993 1.00 57.66 139 ASP A CA 1
ATOM 1008 C C . ASP A 1 139 ? 3.055 -15.545 21.812 1.00 57.66 139 ASP A C 1
ATOM 1010 O O . ASP A 1 139 ? 4.208 -15.230 22.110 1.00 57.66 139 ASP A O 1
ATOM 1014 N N . GLY A 1 140 ? 1.999 -14.823 22.184 1.00 58.75 140 GLY A N 1
ATOM 1015 C CA . GLY A 1 140 ? 2.068 -13.914 23.314 1.00 58.75 140 GLY A CA 1
ATOM 1016 C C . GLY A 1 140 ? 2.189 -14.754 24.577 1.00 58.75 140 GLY A C 1
ATOM 1017 O O . GLY A 1 140 ? 1.196 -15.316 25.029 1.00 58.75 140 GLY A O 1
ATOM 1018 N N . GLN A 1 141 ? 3.390 -14.835 25.145 1.00 58.53 141 GLN A N 1
ATOM 1019 C CA . GLN A 1 141 ? 3.522 -15.230 26.539 1.00 58.53 141 GLN A CA 1
ATOM 1020 C C . GLN A 1 141 ? 3.021 -14.086 27.415 1.00 58.53 141 GLN A C 1
ATOM 1022 O O . GLN A 1 141 ? 3.590 -12.993 27.435 1.00 58.53 141 GLN A O 1
ATOM 1027 N N . ILE A 1 142 ? 1.934 -14.362 28.124 1.00 61.06 142 ILE A N 1
ATOM 1028 C CA . ILE A 1 142 ? 1.490 -13.605 29.282 1.00 61.06 142 ILE A CA 1
ATOM 1029 C C . ILE A 1 142 ? 1.611 -14.537 30.496 1.00 61.06 142 ILE A C 1
ATOM 1031 O O . ILE A 1 142 ? 1.220 -15.701 30.409 1.00 61.06 142 ILE A O 1
ATOM 1035 N N . LEU A 1 143 ? 2.030 -13.929 31.613 1.00 54.75 143 LEU A N 1
ATOM 1036 C CA . LEU A 1 143 ? 1.836 -14.299 33.027 1.00 54.75 143 LEU A CA 1
ATOM 1037 C C . LEU A 1 143 ? 2.932 -15.164 33.682 1.00 54.75 143 LEU A C 1
ATOM 1039 O O . LEU A 1 143 ? 3.602 -15.914 32.978 1.00 54.75 143 LEU A O 1
ATOM 1043 N N . PRO A 1 144 ? 3.076 -15.134 35.028 1.00 63.50 144 PRO A N 1
ATOM 1044 C CA . PRO A 1 144 ? 2.346 -14.342 36.033 1.00 63.50 144 PRO A CA 1
ATOM 1045 C C . PRO A 1 144 ? 3.266 -13.522 36.962 1.00 63.50 144 PRO A C 1
ATOM 1047 O O . PRO A 1 144 ? 4.433 -13.842 37.173 1.00 63.50 144 PRO A O 1
ATOM 1050 N N . GLY A 1 145 ? 2.709 -12.460 37.545 1.00 67.69 145 GLY A N 1
ATOM 1051 C CA . GLY A 1 145 ? 3.191 -11.972 38.834 1.00 67.69 145 GLY A CA 1
ATOM 1052 C C . GLY A 1 145 ? 2.657 -12.856 39.957 1.00 67.69 145 GLY A C 1
ATOM 1053 O O . GLY A 1 145 ? 1.624 -13.490 39.773 1.00 67.69 145 GLY A O 1
ATOM 1054 N N . GLU A 1 146 ? 3.385 -12.890 41.067 1.00 53.72 146 GLU A N 1
ATOM 1055 C CA . GLU A 1 146 ? 2.927 -12.951 42.468 1.00 53.72 146 GLU A CA 1
ATOM 1056 C C . GLU A 1 146 ? 4.122 -13.364 43.347 1.00 53.72 146 GLU A C 1
ATOM 1058 O O . GLU A 1 146 ? 5.029 -14.043 42.848 1.00 53.72 146 GLU A O 1
ATOM 1063 N N . PRO A 1 147 ? 4.116 -13.084 44.659 1.00 67.31 147 PRO A N 1
ATOM 1064 C CA . PRO A 1 147 ? 3.331 -12.100 45.415 1.00 67.31 147 PRO A CA 1
ATOM 1065 C C . PRO A 1 147 ? 4.157 -10.882 45.878 1.00 67.31 147 PRO A C 1
ATOM 1067 O O . PRO A 1 147 ? 5.392 -11.006 46.053 1.00 67.31 147 PRO A O 1
#

Organism: NCBI:txid406548

Secondary structure (DSSP, 8-state):
--PPPPHHHHHHHHTPPPPPPHHHHHHHHHHHHHHHHHHHHHHHHHHHHHHHHHHHHHHHHS-------------------PPP----TTPPPPHHHHHHHHHH-HHHHHHHHHHHHHHHTTS------------------------